Protein AF-A0A1H9UEP4-F1 (afdb_monomer)

Structure (mmCIF, N/CA/C/O backbone):
data_AF-A0A1H9UEP4-F1
#
_entry.id   AF-A0A1H9UEP4-F1
#
loop_
_atom_site.group_PDB
_atom_site.id
_atom_site.type_symbol
_atom_site.label_atom_id
_atom_site.label_alt_id
_atom_site.label_comp_id
_atom_site.label_asym_id
_atom_site.label_entity_id
_atom_site.label_seq_id
_atom_site.pdbx_PDB_ins_code
_atom_site.Cartn_x
_atom_site.Cartn_y
_atom_site.Cartn_z
_atom_site.occupancy
_atom_site.B_iso_or_equiv
_atom_site.auth_seq_id
_atom_site.auth_comp_id
_atom_site.auth_asym_id
_atom_site.auth_atom_id
_atom_site.pdbx_PDB_model_num
ATOM 1 N N . MET A 1 1 ? -9.188 0.642 28.031 1.00 62.31 1 MET A N 1
ATOM 2 C CA . MET A 1 1 ? -8.901 -0.783 27.756 1.00 62.31 1 MET A CA 1
ATOM 3 C C . MET A 1 1 ? -9.264 -1.015 26.295 1.00 62.31 1 MET A C 1
ATOM 5 O O . MET A 1 1 ? -10.364 -0.624 25.934 1.00 62.31 1 MET A O 1
ATOM 9 N N . VAL A 1 2 ? -8.344 -1.491 25.447 1.00 68.25 2 VAL A N 1
ATOM 10 C CA . VAL A 1 2 ? -8.651 -1.791 24.029 1.00 68.25 2 VAL A CA 1
ATOM 11 C C . VAL A 1 2 ? -9.462 -3.082 23.993 1.00 68.25 2 VAL A C 1
ATOM 13 O O . VAL A 1 2 ? -9.122 -4.028 24.703 1.00 68.25 2 VAL A O 1
ATOM 16 N N . THR A 1 3 ? -10.542 -3.119 23.223 1.00 84.25 3 THR A N 1
ATOM 17 C CA . THR A 1 3 ? -11.358 -4.329 23.067 1.00 84.25 3 THR A CA 1
ATOM 18 C C . THR A 1 3 ? -10.658 -5.347 22.161 1.00 84.25 3 THR A C 1
ATOM 20 O O . THR A 1 3 ? -9.849 -4.985 21.307 1.00 84.25 3 THR A O 1
ATOM 23 N N . ALA A 1 4 ? -10.972 -6.638 22.314 1.00 81.12 4 ALA A N 1
ATOM 24 C CA . ALA A 1 4 ? -10.412 -7.685 21.453 1.00 81.12 4 ALA A CA 1
ATOM 25 C C . ALA A 1 4 ? -10.738 -7.451 19.966 1.00 81.12 4 ALA A C 1
ATOM 27 O O . ALA A 1 4 ? -9.876 -7.631 19.112 1.00 81.12 4 ALA A O 1
ATOM 28 N N . GLN A 1 5 ? -11.950 -6.970 19.670 1.00 77.75 5 GLN A N 1
ATOM 29 C CA . GLN A 1 5 ? -12.356 -6.632 18.307 1.00 77.75 5 GLN A CA 1
ATOM 30 C C . GLN A 1 5 ? -11.513 -5.490 17.733 1.00 77.75 5 GLN A C 1
ATOM 32 O O . GLN A 1 5 ? -11.023 -5.579 16.617 1.00 77.75 5 GLN A O 1
ATOM 37 N N . GLU A 1 6 ? -11.263 -4.441 18.517 1.00 76.00 6 GLU A N 1
ATOM 38 C CA . GLU A 1 6 ? -10.414 -3.340 18.068 1.00 76.00 6 GLU A CA 1
ATOM 39 C C . GLU A 1 6 ? -8.976 -3.795 17.796 1.00 76.00 6 GLU A C 1
ATOM 41 O O . GLU A 1 6 ? -8.345 -3.312 16.854 1.00 76.00 6 GLU A O 1
ATOM 46 N N . ALA A 1 7 ? -8.446 -4.710 18.607 1.00 76.62 7 ALA A N 1
ATOM 47 C CA . ALA A 1 7 ? -7.129 -5.286 18.368 1.00 76.62 7 ALA A CA 1
ATOM 48 C C . ALA A 1 7 ? -7.088 -6.072 17.047 1.00 76.62 7 ALA A C 1
ATOM 50 O O . ALA A 1 7 ? -6.164 -5.869 16.261 1.00 76.62 7 ALA A O 1
ATOM 51 N N . LEU A 1 8 ? -8.107 -6.893 16.775 1.00 82.69 8 LEU A N 1
ATOM 52 C CA . LEU A 1 8 ? -8.232 -7.652 15.527 1.00 82.69 8 LEU A CA 1
ATOM 53 C C . LEU A 1 8 ? -8.345 -6.730 14.311 1.00 82.69 8 LEU A C 1
ATOM 55 O O . LEU A 1 8 ? -7.540 -6.850 13.397 1.00 82.69 8 LEU A O 1
ATOM 59 N N . ASP A 1 9 ? -9.228 -5.732 14.357 1.00 81.69 9 ASP A N 1
ATOM 60 C CA . ASP A 1 9 ? -9.399 -4.762 13.268 1.00 81.69 9 ASP A CA 1
ATOM 61 C C . ASP A 1 9 ? -8.083 -4.013 12.955 1.00 81.69 9 ASP A C 1
ATOM 63 O O . ASP A 1 9 ? -7.807 -3.647 11.816 1.00 81.69 9 ASP A O 1
ATOM 67 N N . THR A 1 10 ? -7.259 -3.750 13.978 1.00 79.06 10 THR A N 1
ATOM 68 C CA . THR A 1 10 ? -5.944 -3.107 13.799 1.00 79.06 10 THR A CA 1
ATOM 69 C C . THR A 1 10 ? -4.941 -4.079 13.182 1.00 79.06 10 THR A C 1
ATOM 71 O O . THR A 1 10 ? -4.174 -3.695 12.302 1.00 79.06 10 THR A O 1
ATOM 74 N N . ALA A 1 11 ? -4.940 -5.336 13.632 1.00 83.56 11 ALA A N 1
ATOM 75 C CA . ALA A 1 11 ? -4.075 -6.378 13.093 1.00 83.56 11 ALA A CA 1
ATOM 76 C C . ALA A 1 11 ? -4.392 -6.664 11.619 1.00 83.56 11 ALA A C 1
ATOM 78 O O . ALA A 1 11 ? -3.471 -6.736 10.812 1.00 83.56 11 ALA A O 1
ATOM 79 N N . GLU A 1 12 ? -5.670 -6.730 11.240 1.00 87.50 12 GLU A N 1
ATOM 80 C CA . GLU A 1 12 ? -6.108 -6.887 9.846 1.00 87.50 12 GLU A CA 1
ATOM 81 C C . GLU A 1 12 ? -5.550 -5.793 8.926 1.00 87.50 12 GLU A C 1
ATOM 83 O O . GLU A 1 12 ? -5.221 -6.058 7.774 1.00 87.50 12 GLU A O 1
ATOM 88 N N . GLN A 1 13 ? -5.400 -4.571 9.438 1.00 84.75 13 GLN A N 1
ATOM 89 C CA . GLN A 1 13 ? -4.883 -3.428 8.681 1.00 84.75 13 GLN A CA 1
ATOM 90 C C . GLN A 1 13 ? -3.349 -3.363 8.683 1.00 84.75 13 GLN A C 1
ATOM 92 O O . GLN A 1 13 ? -2.755 -2.881 7.722 1.00 84.75 13 GLN A O 1
ATOM 97 N N . ALA A 1 14 ? -2.699 -3.867 9.735 1.00 86.38 14 ALA A N 1
ATOM 98 C CA . ALA A 1 14 ? -1.245 -3.832 9.884 1.00 86.38 14 ALA A CA 1
ATOM 99 C C . ALA A 1 14 ? -0.527 -5.026 9.239 1.00 86.38 14 ALA A C 1
ATOM 101 O O . ALA A 1 14 ? 0.582 -4.873 8.730 1.00 86.38 14 ALA A O 1
ATOM 102 N N . LEU A 1 15 ? -1.131 -6.216 9.251 1.00 90.56 15 LEU A N 1
ATOM 103 C CA . LEU A 1 15 ? -0.509 -7.435 8.729 1.00 90.56 15 LEU A CA 1
ATOM 104 C C . LEU A 1 15 ? -0.179 -7.354 7.228 1.00 90.56 15 LEU A C 1
ATOM 106 O O . LEU A 1 15 ? 0.943 -7.722 6.874 1.00 90.56 15 LEU A O 1
ATOM 110 N N . PRO A 1 16 ? -1.062 -6.840 6.344 1.00 91.81 16 PRO A N 1
ATOM 111 C CA . PRO A 1 16 ?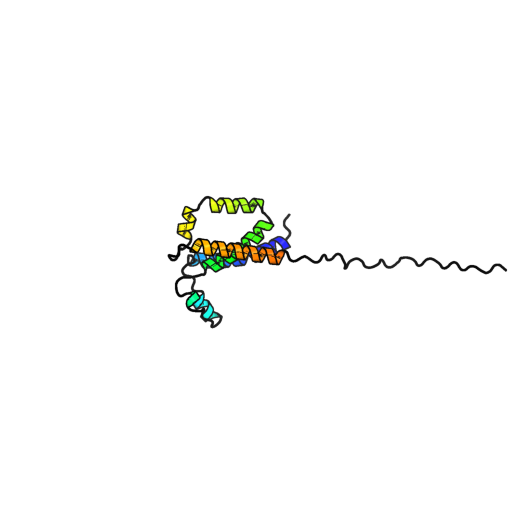 -0.730 -6.668 4.931 1.00 91.81 16 PRO A CA 1
ATOM 112 C C . PRO A 1 16 ? 0.457 -5.725 4.728 1.00 91.81 16 PRO A C 1
ATOM 114 O O . PRO A 1 16 ? 1.344 -6.031 3.933 1.00 91.81 16 PRO A O 1
ATOM 117 N N . PHE A 1 17 ? 0.517 -4.628 5.492 1.00 90.56 17 PHE A N 1
ATOM 118 C CA . PHE A 1 17 ? 1.631 -3.684 5.437 1.00 90.56 17 PHE A CA 1
ATOM 119 C C . PHE A 1 17 ? 2.937 -4.369 5.829 1.00 90.56 17 PHE A C 1
ATOM 121 O O . PHE A 1 17 ? 3.909 -4.301 5.087 1.00 90.56 17 PHE A O 1
ATOM 128 N N . LEU A 1 18 ? 2.956 -5.076 6.962 1.00 90.81 18 LEU A N 1
ATOM 129 C CA . LEU A 1 18 ? 4.152 -5.767 7.445 1.00 90.81 18 LEU A CA 1
ATOM 130 C C . LEU A 1 18 ? 4.617 -6.867 6.483 1.00 90.81 18 LEU A C 1
ATOM 132 O O . LEU A 1 18 ? 5.822 -7.036 6.287 1.00 90.81 18 LEU A O 1
ATOM 136 N N . ALA A 1 19 ? 3.689 -7.590 5.854 1.00 92.81 19 ALA A N 1
ATOM 137 C CA . ALA A 1 19 ? 4.015 -8.600 4.855 1.00 92.81 19 ALA A CA 1
ATOM 138 C C . ALA A 1 19 ? 4.646 -7.967 3.604 1.00 92.81 19 ALA A C 1
ATOM 140 O O . ALA A 1 19 ? 5.743 -8.360 3.205 1.00 92.81 19 ALA A O 1
ATOM 141 N N . LEU A 1 20 ? 3.996 -6.945 3.036 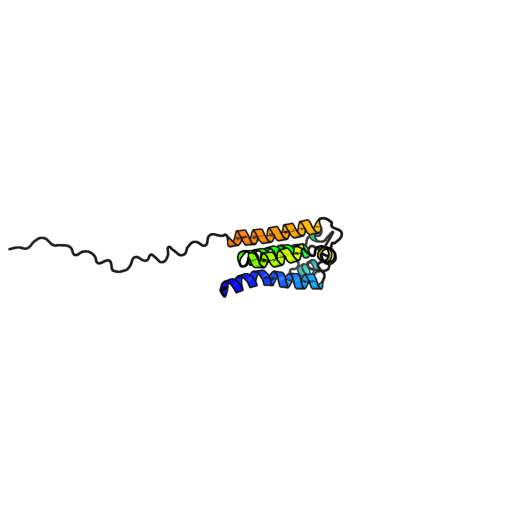1.00 91.62 20 LEU A N 1
ATOM 142 C CA . LEU A 1 20 ? 4.508 -6.203 1.881 1.00 91.62 20 LEU A CA 1
ATOM 143 C C . LEU A 1 20 ? 5.857 -5.549 2.187 1.00 91.62 20 LEU A C 1
ATOM 145 O O . LEU A 1 20 ? 6.777 -5.651 1.385 1.00 91.62 20 LEU A O 1
ATOM 149 N N . HIS A 1 21 ? 6.005 -4.943 3.363 1.00 90.75 21 HIS A N 1
ATOM 150 C CA . HIS A 1 21 ? 7.243 -4.316 3.816 1.00 90.75 21 HIS A CA 1
ATOM 151 C C . HIS A 1 21 ? 8.379 -5.330 3.978 1.00 90.75 21 HIS A C 1
ATOM 153 O O . HIS A 1 21 ? 9.506 -5.049 3.589 1.00 90.75 21 HIS A O 1
ATOM 159 N N . THR A 1 22 ? 8.100 -6.529 4.497 1.00 92.06 22 THR A N 1
ATOM 160 C CA . THR A 1 22 ? 9.112 -7.593 4.625 1.00 92.06 22 THR A CA 1
ATOM 161 C C . THR A 1 22 ? 9.601 -8.059 3.256 1.00 92.06 22 THR A C 1
ATOM 163 O O . THR A 1 22 ? 10.805 -8.219 3.048 1.00 92.06 22 THR A O 1
ATOM 166 N N . VAL A 1 23 ? 8.678 -8.239 2.306 1.00 92.12 23 VAL A N 1
ATOM 167 C CA . VAL A 1 23 ? 9.020 -8.537 0.910 1.00 92.12 23 VAL A CA 1
ATOM 168 C C . VAL A 1 23 ? 9.828 -7.385 0.320 1.00 92.12 23 VAL A C 1
ATOM 170 O O . VAL A 1 23 ? 10.915 -7.609 -0.191 1.00 92.12 23 VAL A O 1
ATOM 173 N N . ALA A 1 24 ? 9.372 -6.144 0.457 1.00 88.50 24 ALA A N 1
ATOM 174 C CA . ALA A 1 24 ? 10.078 -4.988 -0.078 1.00 88.50 24 ALA A CA 1
ATOM 175 C C . ALA A 1 24 ? 11.504 -4.877 0.477 1.00 88.50 24 ALA A C 1
ATOM 177 O O . ALA A 1 24 ? 12.458 -4.803 -0.292 1.00 88.50 24 ALA A O 1
ATOM 178 N N . ALA A 1 25 ? 11.667 -4.959 1.799 1.00 85.62 25 ALA A N 1
ATOM 179 C CA . ALA A 1 25 ? 12.955 -4.860 2.478 1.00 85.62 25 ALA A CA 1
ATOM 180 C C . ALA A 1 25 ? 13.936 -5.957 2.037 1.00 85.62 25 ALA A C 1
ATOM 182 O O . ALA A 1 25 ? 15.131 -5.702 1.900 1.00 85.62 25 ALA A O 1
ATOM 183 N N . ARG A 1 26 ? 13.441 -7.166 1.738 1.00 89.94 26 ARG A N 1
ATOM 184 C CA . ARG A 1 26 ? 14.259 -8.276 1.224 1.00 89.94 26 ARG A CA 1
ATOM 185 C C . ARG A 1 26 ? 14.937 -7.953 -0.115 1.00 89.94 26 ARG A C 1
ATOM 187 O O . ARG A 1 26 ? 16.005 -8.513 -0.379 1.00 89.94 26 ARG A O 1
ATOM 194 N N . TRP A 1 27 ? 14.330 -7.078 -0.918 1.00 85.69 27 TRP A N 1
ATOM 195 C CA . TRP A 1 27 ? 14.793 -6.628 -2.239 1.00 85.69 27 TRP A CA 1
ATOM 196 C C . TRP A 1 27 ? 14.995 -5.112 -2.321 1.00 85.69 27 TRP A C 1
ATOM 198 O O . TRP A 1 27 ? 14.979 -4.552 -3.418 1.00 85.69 27 TRP A O 1
ATOM 208 N N . ILE A 1 28 ? 15.183 -4.458 -1.170 1.00 84.38 28 ILE A N 1
ATOM 209 C CA . ILE A 1 28 ? 15.378 -3.009 -1.031 1.00 84.38 28 ILE A CA 1
ATOM 210 C C . ILE A 1 28 ? 14.385 -2.162 -1.842 1.00 84.38 28 ILE A C 1
ATOM 212 O O . ILE A 1 28 ? 14.750 -1.107 -2.337 1.00 84.38 28 ILE A O 1
ATOM 216 N N . TYR A 1 29 ? 13.140 -2.622 -1.991 1.00 82.94 29 TYR A N 1
ATOM 217 C CA . TYR A 1 29 ? 12.065 -2.011 -2.793 1.00 82.94 29 TYR A CA 1
ATOM 218 C C . TYR A 1 29 ? 12.291 -2.020 -4.314 1.00 82.94 29 TYR A C 1
ATOM 220 O O . TYR A 1 29 ? 11.325 -2.097 -5.065 1.00 82.94 29 TYR A O 1
ATOM 228 N N . LEU A 1 30 ? 13.541 -2.031 -4.776 1.00 81.50 30 LEU A N 1
ATOM 229 C CA . LEU A 1 30 ? 13.902 -1.878 -6.187 1.00 81.50 30 LEU A CA 1
ATOM 230 C C . LEU A 1 30 ? 13.777 -3.149 -7.020 1.00 81.50 30 LEU A C 1
ATOM 232 O O . LEU A 1 30 ? 13.513 -3.081 -8.220 1.00 81.50 30 LEU A O 1
ATOM 236 N N . PHE A 1 31 ? 14.023 -4.303 -6.403 1.00 83.06 31 PHE A N 1
ATOM 237 C CA . PHE A 1 31 ? 14.241 -5.560 -7.123 1.00 83.06 31 PHE A CA 1
ATOM 238 C C . PHE A 1 31 ? 13.111 -6.571 -6.922 1.00 83.06 31 PHE A C 1
ATOM 240 O O . PHE A 1 31 ? 13.324 -7.777 -7.037 1.00 83.06 31 PHE A O 1
ATOM 247 N N . VAL A 1 32 ? 11.911 -6.098 -6.583 1.00 88.00 32 VAL A N 1
ATOM 248 C CA . VAL A 1 32 ? 10.751 -6.974 -6.407 1.00 88.00 32 VAL A CA 1
ATOM 249 C C . VAL A 1 32 ? 10.182 -7.349 -7.774 1.00 88.00 32 VAL A C 1
ATOM 251 O O . VAL A 1 32 ? 9.603 -6.509 -8.460 1.00 88.00 32 VAL A O 1
ATOM 254 N N . SER A 1 33 ? 10.318 -8.620 -8.150 1.00 88.38 33 SER A N 1
ATOM 255 C CA . SER A 1 33 ? 9.846 -9.188 -9.423 1.00 88.38 33 SER A CA 1
ATOM 256 C C . SER A 1 33 ? 8.334 -9.454 -9.449 1.00 88.38 33 SER A C 1
ATOM 258 O O . SER A 1 33 ? 7.892 -10.571 -9.712 1.00 88.38 33 SER A O 1
ATOM 260 N N . TYR A 1 34 ? 7.513 -8.443 -9.156 1.00 87.19 34 TYR A N 1
ATOM 261 C CA . TYR A 1 34 ? 6.057 -8.621 -9.125 1.00 87.19 34 TYR A CA 1
ATOM 262 C C . TYR A 1 34 ? 5.459 -8.956 -10.503 1.00 87.19 34 TYR A C 1
ATOM 264 O O . TYR A 1 34 ? 4.450 -9.654 -10.553 1.00 87.19 34 TYR A O 1
ATOM 272 N N . ASP A 1 35 ? 6.085 -8.515 -11.601 1.00 85.94 35 ASP A N 1
ATOM 273 C CA . ASP A 1 35 ? 5.677 -8.850 -12.975 1.00 85.94 35 ASP A CA 1
ATOM 274 C C . ASP A 1 35 ? 5.804 -10.358 -13.240 1.00 85.94 35 ASP A C 1
ATOM 276 O O . ASP A 1 35 ? 4.847 -10.994 -13.682 1.00 85.94 35 ASP A O 1
ATOM 280 N N . ASP A 1 36 ? 6.962 -10.940 -12.905 1.00 87.44 36 ASP A N 1
ATOM 281 C CA . ASP A 1 36 ? 7.228 -12.373 -13.076 1.00 87.44 36 ASP A CA 1
ATOM 282 C C . ASP A 1 36 ? 6.299 -13.216 -12.196 1.00 87.44 36 ASP A C 1
ATOM 284 O O . ASP A 1 36 ? 5.816 -14.273 -12.601 1.00 87.44 36 ASP A O 1
ATOM 288 N N . TRP A 1 37 ? 6.021 -12.748 -10.976 1.00 89.75 37 TRP A N 1
ATOM 289 C CA . TRP A 1 37 ? 5.087 -13.421 -10.077 1.00 89.75 37 TRP A CA 1
ATOM 290 C C . TRP A 1 37 ? 3.648 -13.342 -10.587 1.00 89.75 37 TRP A C 1
ATOM 292 O O . TRP A 1 37 ? 2.919 -14.325 -10.470 1.00 89.75 37 TRP A O 1
ATOM 302 N N . ALA A 1 38 ? 3.229 -12.212 -11.162 1.00 88.06 38 ALA A N 1
ATOM 303 C CA . ALA A 1 38 ? 1.902 -12.063 -11.755 1.00 88.06 38 ALA A CA 1
ATOM 304 C C . ALA A 1 38 ? 1.717 -12.988 -12.967 1.00 88.06 38 ALA A C 1
ATOM 306 O O . ALA A 1 38 ? 0.672 -13.630 -13.091 1.00 88.06 38 ALA A O 1
ATOM 307 N N . ASP A 1 39 ? 2.742 -13.135 -13.807 1.00 89.38 39 ASP A N 1
ATOM 308 C CA . ASP A 1 39 ? 2.717 -14.068 -14.934 1.00 89.38 39 ASP A CA 1
ATOM 309 C C . ASP A 1 39 ? 2.687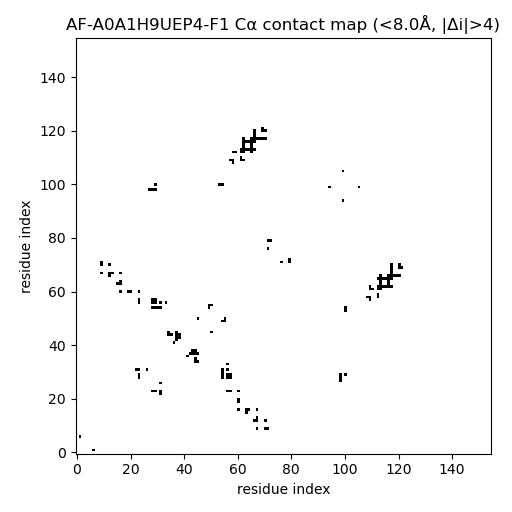 -15.526 -14.447 1.00 89.38 39 ASP A C 1
ATOM 311 O O . ASP A 1 39 ? 1.822 -16.305 -14.843 1.00 89.38 39 ASP A O 1
ATOM 315 N N . ALA A 1 40 ? 3.550 -15.884 -13.492 1.00 90.06 40 ALA A N 1
ATOM 316 C CA . ALA A 1 40 ? 3.631 -17.245 -12.964 1.00 90.06 40 ALA A CA 1
ATOM 317 C C . ALA A 1 40 ? 2.378 -17.686 -12.185 1.00 90.06 40 ALA A C 1
ATOM 319 O O . ALA A 1 40 ? 2.002 -18.857 -12.238 1.00 90.06 40 ALA A O 1
ATOM 320 N N . LEU A 1 41 ? 1.746 -16.778 -11.432 1.00 91.31 41 LEU A N 1
ATOM 321 C CA . LEU A 1 41 ? 0.607 -17.100 -10.563 1.00 91.31 41 LEU A CA 1
ATOM 322 C C . LEU A 1 41 ? -0.747 -16.885 -11.237 1.00 91.31 41 LEU A C 1
ATOM 324 O O . LEU A 1 41 ? -1.687 -17.629 -10.964 1.00 91.31 41 LEU A O 1
ATOM 328 N N . LEU A 1 42 ? -0.870 -15.849 -12.068 1.00 92.25 42 LEU A N 1
ATOM 329 C CA . LEU A 1 42 ? -2.145 -15.403 -12.633 1.00 92.25 42 LEU A CA 1
ATOM 330 C C . LEU A 1 42 ? -2.175 -15.485 -14.165 1.00 92.25 42 LEU A C 1
ATOM 332 O O . LEU A 1 42 ? -3.242 -15.297 -14.746 1.00 92.25 42 LEU A O 1
ATOM 336 N N . GLY A 1 43 ? -1.041 -15.757 -14.824 1.00 88.50 43 GLY A N 1
ATOM 337 C CA . GLY A 1 43 ? -0.919 -15.708 -16.285 1.00 88.50 43 GLY A CA 1
ATOM 338 C C . GLY A 1 43 ? -1.093 -14.297 -16.850 1.00 88.50 43 GLY A C 1
ATOM 339 O O . GLY A 1 43 ? -1.513 -14.141 -17.997 1.00 88.50 43 GLY A O 1
ATOM 340 N N . VAL A 1 44 ? -0.866 -13.265 -16.029 1.00 87.62 44 VAL A N 1
ATOM 341 C CA . VAL A 1 44 ? -1.070 -11.861 -16.396 1.00 87.62 44 VAL A CA 1
ATOM 342 C C . VAL A 1 44 ? 0.266 -11.142 -16.411 1.00 87.62 44 VAL A C 1
ATOM 344 O O . VAL A 1 44 ? 0.935 -11.037 -15.387 1.00 87.62 44 VAL A O 1
ATOM 347 N N . ARG A 1 45 ? 0.598 -10.550 -17.558 1.00 82.81 45 ARG A N 1
ATOM 348 C CA . ARG A 1 45 ? 1.711 -9.611 -17.675 1.00 82.81 45 ARG A CA 1
ATOM 349 C C . ARG A 1 45 ? 1.220 -8.187 -17.490 1.00 82.81 45 ARG A C 1
ATOM 351 O O . ARG A 1 45 ? 0.267 -7.767 -18.150 1.00 82.81 45 ARG A O 1
ATOM 358 N N . LEU A 1 46 ? 1.880 -7.439 -16.611 1.00 79.75 46 LEU A N 1
ATOM 359 C CA . LEU A 1 46 ? 1.575 -6.026 -16.449 1.00 79.75 46 LEU A CA 1
ATOM 360 C C . LEU A 1 46 ? 1.944 -5.250 -17.726 1.00 79.75 46 LEU A C 1
ATOM 362 O O . LEU A 1 46 ? 2.882 -5.632 -18.437 1.00 79.75 46 LEU A O 1
ATOM 366 N N . PRO A 1 47 ? 1.181 -4.192 -18.068 1.00 77.75 47 PRO A N 1
ATOM 367 C CA . PRO A 1 47 ? 1.483 -3.364 -19.224 1.00 77.75 47 PRO A CA 1
ATOM 368 C C . PRO A 1 47 ? 2.903 -2.819 -19.127 1.00 77.75 47 PRO A C 1
ATOM 370 O O . PRO A 1 47 ? 3.304 -2.350 -18.068 1.00 77.75 47 PRO A O 1
ATOM 373 N N . GLU A 1 48 ? 3.625 -2.799 -20.246 1.00 65.44 48 GLU A N 1
ATOM 374 C CA . GLU A 1 48 ? 5.008 -2.311 -20.295 1.00 65.44 48 GLU A CA 1
ATOM 375 C C . GLU A 1 48 ? 5.149 -0.919 -19.663 1.00 65.44 48 GLU A C 1
ATOM 377 O O . GLU A 1 48 ? 6.091 -0.678 -18.929 1.00 65.44 48 GLU A O 1
ATOM 382 N N . ALA A 1 49 ? 4.174 -0.022 -19.837 1.00 64.75 49 ALA A N 1
ATOM 383 C CA . ALA A 1 49 ? 4.178 1.307 -19.215 1.00 64.75 49 ALA A CA 1
ATOM 384 C C . ALA A 1 49 ? 4.276 1.305 -17.670 1.00 64.75 49 ALA A C 1
ATOM 386 O O . ALA A 1 49 ? 4.649 2.320 -17.094 1.00 64.75 49 ALA A O 1
ATOM 387 N N . PHE A 1 50 ? 3.950 0.190 -17.009 1.00 65.75 50 PHE A N 1
ATOM 388 C CA . PHE A 1 50 ? 4.016 0.006 -15.556 1.00 65.75 50 PHE A CA 1
ATOM 389 C C . PHE A 1 50 ? 5.383 -0.508 -15.065 1.00 65.75 50 PHE A C 1
ATOM 391 O O . PHE A 1 50 ? 5.623 -0.539 -13.862 1.00 65.75 50 PHE A O 1
ATOM 398 N N . SER A 1 51 ? 6.266 -0.934 -15.972 1.00 60.09 51 SER A N 1
ATOM 399 C CA . SER A 1 51 ? 7.604 -1.451 -15.645 1.00 60.09 51 SER A CA 1
ATOM 400 C C . SER A 1 51 ? 8.731 -0.909 -16.535 1.00 60.09 51 SER A C 1
ATOM 402 O O . SER A 1 51 ? 9.899 -1.207 -16.301 1.00 60.09 51 SER A O 1
ATOM 404 N N . ARG A 1 52 ? 8.414 -0.080 -17.542 1.00 59.59 52 ARG A N 1
ATOM 405 C CA . ARG A 1 52 ? 9.351 0.369 -18.590 1.00 59.59 52 ARG A CA 1
ATOM 406 C C . ARG A 1 52 ? 10.464 1.286 -18.098 1.00 59.59 52 ARG A C 1
ATOM 408 O O . ARG A 1 52 ? 11.532 1.278 -18.698 1.00 59.59 52 ARG A O 1
ATOM 415 N N . GLU A 1 53 ? 10.223 2.072 -17.053 1.00 68.38 53 GLU A N 1
ATOM 416 C CA . GLU A 1 53 ? 11.228 3.017 -16.545 1.00 68.38 53 GLU A CA 1
ATOM 417 C C . GLU A 1 53 ? 11.709 2.685 -15.133 1.00 68.38 53 GLU A C 1
ATOM 419 O O . GLU A 1 53 ? 12.863 2.969 -14.816 1.00 68.38 53 GLU A O 1
ATOM 424 N N . ARG A 1 54 ? 10.867 2.072 -14.286 1.00 80.94 54 ARG A N 1
ATOM 425 C CA . ARG A 1 54 ? 11.209 1.806 -12.883 1.00 80.94 54 ARG A CA 1
ATOM 426 C C . ARG A 1 54 ? 10.283 0.771 -12.221 1.00 80.94 54 ARG A C 1
ATOM 428 O O . ARG A 1 54 ? 9.237 0.429 -12.766 1.00 80.94 54 ARG A O 1
ATOM 435 N N . ASN A 1 55 ? 10.660 0.302 -11.032 1.00 85.81 55 ASN A N 1
ATOM 436 C CA . ASN A 1 55 ? 9.848 -0.574 -10.183 1.00 85.81 55 ASN A CA 1
ATOM 437 C C . ASN A 1 55 ? 8.854 0.281 -9.366 1.00 85.81 55 ASN A C 1
ATOM 439 O O . ASN A 1 55 ? 9.202 1.375 -8.929 1.00 85.81 55 ASN A O 1
ATOM 443 N N . HIS A 1 56 ? 7.618 -0.186 -9.179 1.00 87.31 56 HIS A N 1
ATOM 444 C CA . HIS A 1 56 ? 6.573 0.549 -8.445 1.00 87.31 56 HIS A CA 1
ATOM 445 C C . HIS A 1 56 ? 6.116 -0.149 -7.154 1.00 87.31 56 HIS A C 1
ATOM 447 O O . HIS A 1 56 ? 4.999 0.066 -6.675 1.00 87.31 56 HIS A O 1
ATOM 453 N N . PHE A 1 57 ? 6.923 -1.053 -6.601 1.00 88.38 57 PHE A N 1
ATOM 454 C CA . PHE A 1 57 ? 6.536 -1.801 -5.407 1.00 88.38 57 PHE A CA 1
ATOM 455 C C . PHE A 1 57 ? 6.519 -0.928 -4.141 1.00 88.38 57 PHE A C 1
ATOM 457 O O . PHE A 1 57 ? 5.648 -1.087 -3.286 1.00 88.38 57 PHE A O 1
ATOM 464 N N . ASP A 1 58 ? 7.429 0.037 -4.054 1.00 86.75 58 ASP A N 1
ATOM 465 C CA . ASP A 1 58 ? 7.427 1.150 -3.095 1.00 86.75 58 ASP A CA 1
ATOM 466 C C . ASP A 1 58 ? 6.071 1.858 -2.995 1.00 86.75 58 ASP A C 1
ATOM 468 O O . ASP A 1 58 ? 5.526 2.007 -1.900 1.00 86.75 58 ASP A O 1
ATOM 472 N N . ARG A 1 59 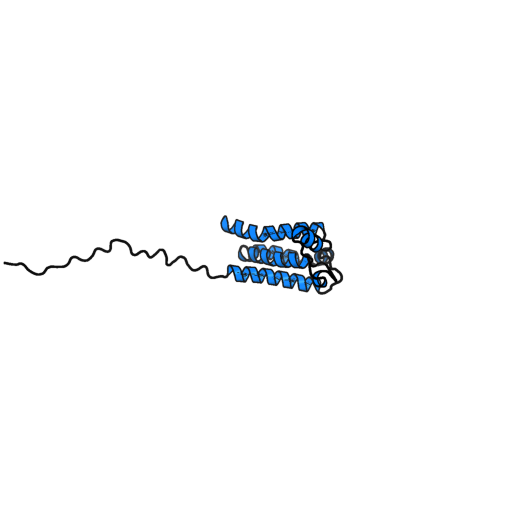? 5.460 2.187 -4.131 1.00 89.88 59 ARG A N 1
ATOM 473 C CA . ARG A 1 59 ? 4.160 2.859 -4.236 1.00 89.88 59 ARG A CA 1
ATOM 474 C C . ARG A 1 59 ? 3.039 2.041 -3.608 1.00 89.88 59 ARG A C 1
ATOM 476 O O . ARG A 1 59 ? 2.181 2.577 -2.900 1.00 89.88 59 ARG A O 1
ATOM 483 N N . LEU A 1 60 ? 3.055 0.727 -3.830 1.00 90.12 60 LEU A N 1
ATOM 484 C CA . LEU A 1 60 ? 2.104 -0.201 -3.216 1.00 90.12 60 LEU A CA 1
ATOM 485 C C . LEU A 1 60 ? 2.290 -0.260 -1.693 1.00 90.12 60 LEU A C 1
ATOM 487 O O . LEU A 1 60 ? 1.308 -0.223 -0.945 1.00 90.12 60 LEU A O 1
ATOM 491 N N . VAL A 1 61 ? 3.541 -0.328 -1.229 1.00 90.69 61 VAL A N 1
ATOM 492 C CA . VAL A 1 61 ? 3.868 -0.343 0.203 1.00 90.69 61 VAL A CA 1
ATOM 493 C C . VAL A 1 61 ? 3.443 0.967 0.867 1.00 90.69 61 VAL A C 1
ATOM 495 O O . VAL A 1 61 ? 2.827 0.922 1.931 1.00 90.69 61 VAL A O 1
ATOM 498 N N . HIS A 1 62 ? 3.685 2.121 0.242 1.00 91.44 62 HIS A N 1
ATOM 499 C CA . HIS A 1 62 ? 3.299 3.434 0.763 1.00 91.44 62 HIS A CA 1
ATOM 500 C C . HIS A 1 62 ? 1.785 3.623 0.826 1.00 91.44 62 HIS A C 1
ATOM 502 O O . HIS A 1 62 ? 1.269 4.079 1.849 1.00 91.44 62 HIS A O 1
ATOM 508 N N . PHE A 1 63 ? 1.046 3.196 -0.200 1.00 92.62 63 PHE A N 1
ATOM 509 C CA . PHE A 1 63 ? -0.415 3.169 -0.139 1.00 92.62 63 PHE A CA 1
ATOM 510 C C . PHE A 1 63 ? -0.913 2.351 1.066 1.00 92.62 63 PHE A C 1
ATOM 512 O O . PHE A 1 63 ? -1.745 2.822 1.848 1.00 92.62 63 PHE A O 1
ATOM 519 N N . ASN A 1 64 ? -0.368 1.146 1.269 1.00 92.31 64 ASN A N 1
ATOM 520 C CA . ASN A 1 64 ? -0.749 0.285 2.390 1.00 92.31 64 ASN A CA 1
ATOM 521 C C . ASN A 1 64 ? -0.295 0.848 3.753 1.00 92.31 64 ASN A C 1
ATOM 523 O O . ASN A 1 64 ? -1.024 0.752 4.742 1.00 92.31 64 ASN A O 1
ATOM 527 N N . CYS A 1 65 ? 0.857 1.521 3.792 1.00 90.25 65 CYS A N 1
ATOM 528 C CA . CYS A 1 65 ? 1.339 2.273 4.948 1.00 90.25 65 CYS A CA 1
ATOM 529 C C . CYS A 1 65 ? 0.316 3.332 5.370 1.00 90.25 65 CYS A C 1
ATOM 531 O O . CYS A 1 65 ? -0.052 3.397 6.538 1.00 90.25 65 CYS A O 1
ATOM 533 N N . GLY A 1 66 ? -0.226 4.096 4.419 1.00 87.75 66 GLY A N 1
ATOM 534 C CA . GLY A 1 66 ? -1.288 5.070 4.663 1.00 87.75 66 GLY A CA 1
ATOM 535 C C . GLY A 1 66 ? -2.559 4.464 5.261 1.00 87.75 66 GLY A C 1
ATOM 536 O O . GLY A 1 66 ? -3.115 4.994 6.230 1.00 87.75 66 GLY A O 1
ATOM 537 N N . VAL A 1 67 ? -2.993 3.317 4.724 1.00 88.69 67 VAL A N 1
ATOM 538 C CA . VAL A 1 67 ? -4.139 2.549 5.243 1.00 88.69 67 VAL A CA 1
ATOM 539 C C . VAL A 1 67 ? -3.916 2.171 6.712 1.00 88.69 67 VAL A C 1
ATOM 541 O O . VAL A 1 67 ? -4.787 2.426 7.551 1.00 88.69 67 VAL A O 1
ATOM 544 N N . CYS A 1 68 ? -2.745 1.609 7.020 1.00 86.38 68 CYS A N 1
ATOM 545 C CA . CYS A 1 68 ? -2.348 1.173 8.358 1.00 86.38 68 CYS A CA 1
ATOM 546 C C . CYS A 1 68 ? -2.167 2.354 9.328 1.00 86.38 68 CYS A C 1
ATOM 548 O O . CYS A 1 68 ? -2.689 2.349 10.445 1.00 86.38 68 CYS A O 1
ATOM 550 N N . LEU A 1 69 ? -1.488 3.416 8.898 1.00 84.12 69 LEU A N 1
ATOM 551 C CA . LEU A 1 69 ? -1.211 4.588 9.722 1.00 84.12 69 LEU A CA 1
ATOM 552 C C . LEU A 1 69 ? -2.504 5.299 10.129 1.00 84.12 69 LEU A C 1
ATOM 554 O O . LEU A 1 69 ? -2.678 5.620 11.303 1.00 84.12 69 LEU A O 1
ATOM 558 N N . MET A 1 70 ? -3.448 5.492 9.202 1.00 85.31 70 MET A N 1
ATOM 559 C CA . MET A 1 70 ? -4.746 6.091 9.528 1.00 85.31 70 MET A CA 1
ATOM 560 C C . MET A 1 70 ? -5.534 5.230 10.524 1.00 85.31 70 MET A C 1
ATOM 562 O O . MET A 1 70 ? -6.147 5.745 11.462 1.00 85.31 70 MET A O 1
ATOM 566 N N . ALA A 1 71 ? -5.492 3.909 10.366 1.00 79.75 71 ALA A N 1
ATOM 567 C CA . ALA A 1 71 ? -6.117 2.984 11.301 1.00 79.75 71 ALA A CA 1
ATOM 568 C C . ALA A 1 71 ? -5.575 3.109 12.734 1.00 79.75 71 ALA A C 1
ATOM 570 O O . ALA A 1 71 ? -6.356 3.071 13.692 1.00 79.75 71 ALA A O 1
ATOM 571 N N . VAL A 1 72 ? -4.259 3.285 12.882 1.00 77.88 72 VAL A N 1
ATOM 572 C CA . VAL A 1 72 ? -3.583 3.466 14.174 1.00 77.88 72 VAL A CA 1
ATOM 573 C C . VAL A 1 72 ? -3.839 4.864 14.747 1.00 77.88 72 VAL A C 1
ATOM 575 O O . VAL A 1 72 ? -4.212 4.985 15.921 1.00 77.88 72 VAL A O 1
ATOM 578 N N . LEU A 1 73 ? -3.724 5.909 13.919 1.00 78.88 73 LEU A N 1
ATOM 579 C CA . LEU A 1 73 ? -3.918 7.313 14.303 1.00 78.88 73 LEU A CA 1
ATOM 580 C C . LEU A 1 73 ? -5.282 7.553 14.947 1.00 78.88 73 LEU A C 1
ATOM 582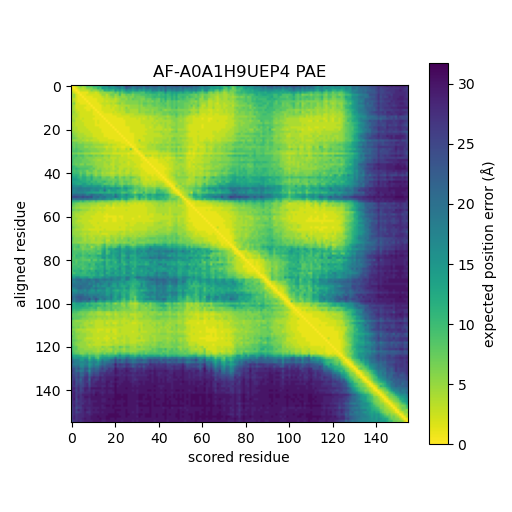 O O . LEU A 1 73 ? -5.363 8.213 15.982 1.00 78.88 73 LEU A O 1
ATOM 586 N N . ARG A 1 74 ? -6.351 6.964 14.399 1.00 73.69 74 ARG A N 1
ATOM 587 C CA . ARG A 1 74 ? -7.705 7.101 14.963 1.00 73.69 74 ARG A CA 1
ATOM 588 C C . ARG A 1 74 ? -7.850 6.545 16.378 1.00 73.69 74 ARG A C 1
ATOM 590 O O . ARG A 1 74 ? -8.739 6.969 17.106 1.00 73.69 74 ARG A O 1
ATOM 597 N N . ARG A 1 75 ? -7.014 5.582 16.769 1.00 73.31 75 ARG A N 1
ATOM 598 C CA . ARG A 1 75 ? -7.133 4.868 18.052 1.00 73.31 75 ARG A CA 1
ATOM 599 C C . ARG A 1 75 ? -6.204 5.433 19.117 1.00 73.31 75 ARG A C 1
ATOM 601 O O . ARG A 1 75 ? -6.534 5.421 20.301 1.00 73.31 75 ARG A O 1
ATOM 608 N N . LYS A 1 76 ? -5.012 5.874 18.713 1.00 73.94 76 LYS A N 1
ATOM 609 C CA . LYS A 1 76 ? -3.939 6.314 19.613 1.00 73.94 76 LYS A CA 1
ATOM 610 C C . LYS A 1 76 ? -3.272 7.577 19.083 1.00 73.94 76 LYS A C 1
ATOM 612 O O . LYS A 1 76 ? -2.057 7.604 18.904 1.00 73.94 76 LYS A O 1
ATOM 617 N N . TRP A 1 77 ? -4.073 8.613 18.847 1.00 68.06 77 TRP A N 1
ATOM 618 C CA . TRP A 1 77 ? -3.628 9.864 18.232 1.00 68.06 77 TRP A CA 1
ATOM 619 C C . TRP A 1 77 ? -2.355 10.428 18.881 1.00 68.06 77 TRP A C 1
ATOM 621 O O . TRP A 1 77 ? -1.345 10.562 18.202 1.00 68.06 77 TRP A O 1
ATOM 631 N N . LEU A 1 78 ? -2.343 10.604 20.207 1.00 69.31 78 LEU A N 1
ATOM 632 C CA . LEU A 1 78 ? -1.184 11.145 20.934 1.00 69.31 78 LEU A CA 1
ATOM 633 C C . LEU A 1 78 ? 0.095 10.302 20.782 1.00 69.31 78 LEU A C 1
ATOM 635 O O . LEU A 1 78 ? 1.161 10.850 20.542 1.00 69.31 78 LEU A O 1
ATOM 639 N N . ARG A 1 79 ? -0.004 8.969 20.851 1.00 72.25 79 ARG A N 1
ATOM 640 C CA . ARG A 1 79 ? 1.162 8.077 20.695 1.00 72.25 79 ARG A CA 1
ATOM 641 C C . ARG A 1 79 ? 1.631 7.956 19.244 1.00 72.25 79 ARG A C 1
ATOM 643 O O . ARG A 1 79 ? 2.787 7.656 18.981 1.00 72.25 79 ARG A O 1
ATOM 650 N N . SER A 1 80 ? 0.734 8.183 18.294 1.00 71.19 80 SER A N 1
ATOM 651 C CA . SER A 1 80 ? 1.080 8.181 16.873 1.00 71.19 80 SER A CA 1
ATOM 652 C C . SER A 1 80 ? 1.857 9.442 16.490 1.00 71.19 80 SER A C 1
ATOM 654 O O . SER A 1 80 ? 2.718 9.375 15.620 1.00 71.19 80 SER A 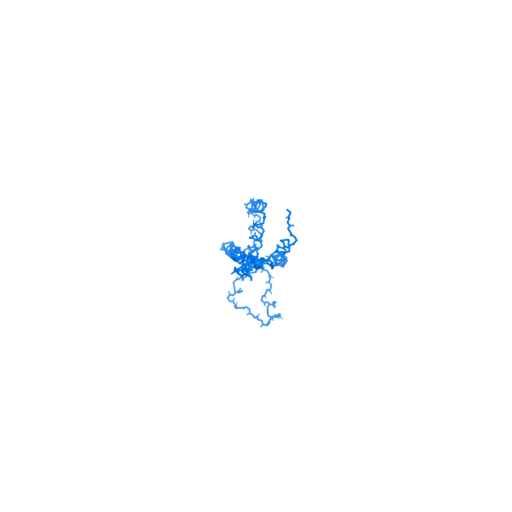O 1
ATOM 656 N N . LEU A 1 81 ? 1.613 10.568 17.176 1.00 76.75 81 LEU A N 1
ATOM 657 C CA . LEU A 1 81 ? 2.406 11.788 17.003 1.00 76.75 81 LEU A CA 1
ATOM 658 C C . LEU A 1 81 ? 3.878 11.578 17.380 1.00 76.75 81 LEU A C 1
ATOM 660 O O . LEU A 1 81 ? 4.739 12.130 16.710 1.00 76.75 81 LEU A O 1
ATOM 664 N N . GLU A 1 82 ? 4.182 10.750 18.384 1.00 75.25 82 GLU A N 1
ATOM 665 C CA . GLU A 1 82 ? 5.569 10.424 18.761 1.00 75.25 82 GLU A CA 1
ATOM 666 C C . GLU A 1 82 ? 6.317 9.702 17.631 1.00 75.25 82 GLU A C 1
ATOM 668 O O . GLU A 1 82 ? 7.461 10.031 17.332 1.00 75.25 82 GLU A O 1
ATOM 673 N N . VAL A 1 83 ? 5.655 8.747 16.969 1.00 70.00 83 VAL A N 1
ATOM 674 C CA . VAL A 1 83 ? 6.229 7.995 15.842 1.00 70.00 83 VAL A CA 1
ATOM 675 C C . VAL A 1 83 ? 6.407 8.896 14.621 1.00 70.00 83 VAL A C 1
ATOM 677 O O . VAL A 1 83 ? 7.468 8.883 14.006 1.00 70.00 83 VAL A O 1
ATOM 680 N N . VAL A 1 84 ? 5.407 9.721 14.295 1.00 71.81 84 VAL A N 1
ATOM 681 C CA . VAL A 1 84 ? 5.500 10.691 13.190 1.00 71.81 84 VAL A CA 1
ATOM 682 C C . VAL A 1 84 ? 6.624 11.697 13.444 1.00 71.81 84 VAL A C 1
ATOM 684 O O . VAL A 1 84 ? 7.436 11.944 12.556 1.00 71.81 84 VAL A O 1
ATOM 687 N N . LEU A 1 85 ? 6.726 12.227 14.665 1.00 69.56 85 LEU A N 1
ATOM 688 C CA . LEU A 1 85 ? 7.783 13.162 15.044 1.00 69.56 85 LEU A CA 1
ATOM 689 C C . LEU A 1 85 ? 9.171 12.516 14.924 1.00 69.56 85 LEU A C 1
ATOM 691 O O . LEU A 1 85 ? 10.075 13.119 14.349 1.00 69.56 85 LEU A O 1
ATOM 695 N N . ALA A 1 86 ? 9.330 11.273 15.388 1.00 68.25 86 ALA A N 1
ATOM 696 C CA . ALA A 1 86 ? 10.579 10.527 15.244 1.00 68.25 86 ALA A CA 1
ATOM 697 C C . ALA A 1 86 ? 10.986 10.334 13.771 1.00 68.25 86 ALA A C 1
ATOM 699 O O . ALA A 1 86 ? 12.162 10.475 13.448 1.00 68.25 86 ALA A O 1
ATOM 700 N N . MET A 1 87 ? 10.029 10.081 12.870 1.00 67.12 87 MET A N 1
ATOM 701 C CA . MET A 1 87 ? 10.301 9.966 11.429 1.00 67.12 87 MET A CA 1
ATOM 702 C C . MET A 1 87 ? 10.720 11.302 10.800 1.00 67.12 87 MET A C 1
ATOM 704 O O . MET A 1 87 ? 11.601 11.323 9.947 1.00 67.12 87 MET A O 1
ATOM 708 N N . THR A 1 88 ? 10.142 12.426 11.234 1.00 68.88 88 THR A N 1
ATOM 709 C CA . THR A 1 88 ? 10.495 13.756 10.698 1.00 68.88 88 THR A CA 1
ATOM 710 C C . THR A 1 88 ? 11.867 14.268 11.141 1.00 68.88 88 THR A C 1
ATOM 712 O O . THR A 1 88 ? 12.426 15.146 10.490 1.00 68.88 88 THR A O 1
ATOM 715 N N . LEU A 1 89 ? 12.420 13.736 12.235 1.00 69.19 89 LEU A N 1
ATOM 716 C CA . LEU A 1 89 ? 13.677 14.210 12.826 1.00 69.19 89 LEU A CA 1
ATOM 717 C C . LEU A 1 89 ? 14.927 13.454 12.328 1.00 69.19 89 LEU A C 1
ATOM 719 O O . LEU A 1 89 ? 16.027 13.786 12.760 1.00 69.19 89 LEU A O 1
ATOM 723 N N . ALA A 1 90 ? 14.788 12.479 11.419 1.00 64.81 90 ALA A N 1
ATOM 724 C CA . ALA A 1 90 ? 15.907 11.720 10.837 1.00 64.81 90 ALA A CA 1
ATOM 725 C C . ALA A 1 90 ? 15.872 11.637 9.285 1.00 64.81 90 ALA A C 1
ATOM 727 O O . ALA A 1 90 ? 15.899 10.537 8.728 1.00 64.81 90 ALA A O 1
ATOM 728 N N . PRO A 1 91 ? 15.812 12.774 8.562 1.00 61.84 91 PRO A N 1
ATOM 729 C CA . PRO A 1 91 ? 15.607 12.798 7.107 1.00 61.84 91 PRO A CA 1
ATOM 730 C C . PRO A 1 91 ? 16.776 12.217 6.291 1.00 61.84 91 PRO A C 1
ATOM 732 O O . PRO A 1 91 ? 16.556 11.567 5.273 1.00 61.84 91 PRO A O 1
ATOM 735 N N . GLU A 1 92 ? 18.016 12.381 6.755 1.00 58.94 92 GLU A N 1
ATOM 736 C CA . GLU A 1 92 ? 19.232 11.996 6.012 1.00 58.94 92 GLU A CA 1
ATOM 737 C C . GLU A 1 92 ? 19.388 10.472 5.852 1.00 58.94 92 GLU A C 1
ATOM 739 O O . GLU A 1 92 ? 19.925 9.989 4.857 1.00 58.94 92 GLU A O 1
ATOM 744 N N . VAL A 1 93 ? 18.874 9.690 6.807 1.00 59.34 93 VAL A N 1
ATOM 745 C CA . VAL A 1 93 ? 18.862 8.219 6.727 1.00 59.34 93 VAL A CA 1
ATOM 746 C C . VAL A 1 93 ? 17.744 7.729 5.800 1.00 59.34 93 VAL A C 1
ATOM 748 O O . VAL A 1 93 ? 17.882 6.681 5.172 1.00 59.34 93 VAL A O 1
ATOM 751 N N . ALA A 1 94 ? 16.651 8.488 5.686 1.00 58.75 94 ALA A N 1
ATOM 752 C CA . ALA A 1 94 ? 15.506 8.124 4.859 1.00 58.75 94 ALA A CA 1
ATOM 753 C C . ALA A 1 94 ? 15.823 8.233 3.360 1.00 58.75 94 ALA A C 1
ATOM 755 O O . ALA A 1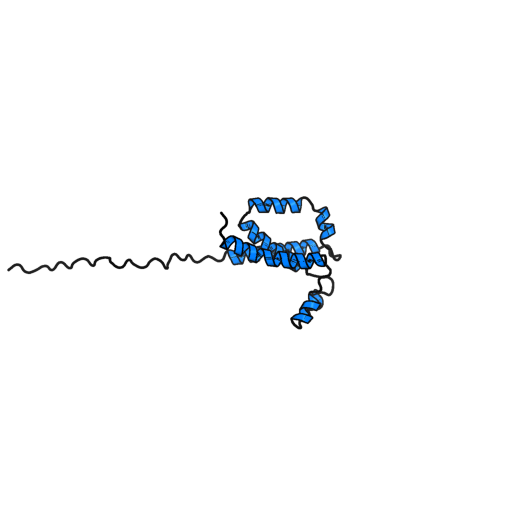 94 ? 15.481 7.328 2.604 1.00 58.75 94 ALA A O 1
ATOM 756 N N . GLU A 1 95 ? 16.538 9.275 2.927 1.00 58.38 95 GLU A N 1
ATOM 757 C CA . GLU A 1 95 ? 16.910 9.438 1.512 1.00 58.38 95 GLU A CA 1
ATOM 758 C C . GLU A 1 95 ? 17.847 8.328 1.016 1.00 58.38 95 GLU A C 1
ATOM 760 O O . GLU A 1 95 ? 17.620 7.763 -0.053 1.00 58.38 95 GLU A O 1
ATOM 765 N N . ALA A 1 96 ? 18.850 7.949 1.817 1.00 58.56 96 ALA A N 1
ATOM 766 C CA . ALA A 1 96 ? 19.778 6.868 1.477 1.00 58.56 96 ALA A CA 1
ATOM 767 C C . ALA A 1 96 ? 19.111 5.475 1.457 1.00 58.56 96 ALA A C 1
ATOM 769 O O . ALA A 1 96 ? 19.608 4.567 0.790 1.00 58.56 96 ALA A O 1
ATOM 770 N N . TYR A 1 97 ? 17.996 5.300 2.177 1.00 57.66 97 TYR A N 1
ATOM 771 C CA . TYR A 1 97 ? 17.253 4.037 2.274 1.00 57.66 97 TYR A CA 1
ATOM 772 C C . TYR A 1 97 ? 16.053 3.951 1.311 1.00 57.66 97 TYR A C 1
ATOM 774 O O . TYR A 1 97 ? 15.574 2.853 1.039 1.00 57.66 97 TYR A O 1
ATOM 782 N N . ASN A 1 98 ? 15.584 5.082 0.770 1.00 63.03 98 ASN A N 1
ATOM 783 C CA . ASN A 1 98 ? 14.370 5.178 -0.053 1.00 63.03 98 ASN A CA 1
ATOM 784 C C . ASN A 1 98 ? 14.470 4.518 -1.435 1.00 63.03 98 ASN A C 1
ATOM 786 O O . ASN A 1 98 ? 13.456 4.398 -2.108 1.00 63.03 98 ASN A O 1
ATOM 790 N N . GLY A 1 99 ? 15.658 4.092 -1.877 1.00 62.91 99 GLY A N 1
ATOM 791 C CA . GLY A 1 99 ? 15.795 3.410 -3.165 1.00 62.91 99 GLY A CA 1
ATOM 792 C C . GLY A 1 99 ? 15.386 4.290 -4.351 1.00 62.91 99 GLY A C 1
ATOM 793 O O . GLY A 1 99 ? 14.701 3.828 -5.252 1.00 62.91 99 GLY A O 1
ATOM 794 N N . GLN A 1 100 ? 15.791 5.561 -4.386 1.00 66.31 100 GLN A N 1
ATOM 795 C CA . GLN A 1 100 ? 15.460 6.417 -5.528 1.00 66.31 100 GLN A CA 1
ATOM 796 C C . GLN A 1 100 ? 16.019 5.832 -6.836 1.00 66.31 100 GLN A C 1
ATOM 798 O O . GLN A 1 100 ? 17.231 5.690 -7.007 1.00 66.31 100 GLN A O 1
ATOM 803 N N . GLN A 1 101 ? 15.137 5.531 -7.792 1.00 72.38 101 GLN A N 1
ATOM 804 C CA . GLN A 1 101 ? 15.491 4.974 -9.110 1.00 72.38 101 GLN A CA 1
ATOM 805 C C . GLN A 1 101 ? 15.883 6.062 -10.124 1.00 72.38 101 GLN A C 1
ATOM 807 O O . GLN A 1 101 ? 15.632 5.931 -11.318 1.00 72.38 101 GLN A O 1
ATOM 812 N N . GLY A 1 102 ? 16.476 7.159 -9.643 1.00 74.00 102 GLY A N 1
ATOM 813 C CA . GLY A 1 102 ? 16.788 8.342 -10.453 1.00 74.00 102 GLY A CA 1
ATOM 814 C C . GLY A 1 102 ? 15.600 9.282 -10.700 1.00 74.00 102 GLY A C 1
ATOM 815 O O . GLY A 1 102 ? 15.726 10.216 -11.487 1.00 74.00 102 GLY A O 1
ATOM 816 N N . ASP A 1 103 ? 14.467 9.065 -10.026 1.00 77.31 103 ASP A N 1
ATOM 817 C CA . ASP A 1 103 ? 13.270 9.908 -10.102 1.00 77.31 103 ASP A CA 1
ATOM 818 C C . ASP A 1 103 ? 13.217 10.889 -8.920 1.00 77.31 103 ASP A C 1
ATOM 820 O O . ASP A 1 103 ? 13.084 10.493 -7.764 1.00 77.31 103 ASP A O 1
ATOM 824 N N . MET A 1 104 ? 13.299 12.190 -9.204 1.00 78.19 104 MET A N 1
ATOM 825 C CA . MET A 1 104 ? 13.262 13.228 -8.167 1.00 78.19 104 MET A CA 1
ATOM 826 C C . MET A 1 104 ? 11.871 13.431 -7.546 1.00 78.19 104 MET A C 1
ATOM 828 O O . MET A 1 104 ? 11.747 13.991 -6.456 1.00 78.19 104 MET A O 1
ATOM 832 N N . TRP A 1 105 ? 10.810 13.007 -8.237 1.00 82.00 105 TRP A N 1
ATOM 833 C CA . TRP A 1 105 ? 9.426 13.139 -7.778 1.00 82.00 105 TRP A CA 1
ATOM 834 C C . TRP A 1 105 ? 8.963 11.947 -6.951 1.00 82.00 105 TRP A C 1
ATOM 836 O O . TRP A 1 105 ? 7.826 11.932 -6.479 1.00 82.00 105 TRP A O 1
ATOM 846 N N . ASP A 1 106 ? 9.848 10.983 -6.730 1.00 81.31 106 ASP A N 1
ATOM 847 C CA . ASP A 1 106 ? 9.522 9.710 -6.117 1.00 81.31 106 ASP A CA 1
ATOM 848 C C . ASP A 1 106 ? 8.876 9.854 -4.738 1.00 81.31 106 ASP A C 1
ATOM 850 O O . ASP A 1 106 ? 7.734 9.452 -4.518 1.00 81.31 106 ASP A O 1
ATOM 854 N N . ALA A 1 107 ? 9.547 10.593 -3.854 1.00 80.62 107 ALA A N 1
ATOM 855 C CA . ALA A 1 107 ? 9.047 10.874 -2.515 1.00 80.62 107 ALA A CA 1
ATOM 856 C C . ALA A 1 107 ? 7.677 11.578 -2.533 1.00 80.62 107 ALA A C 1
ATOM 858 O O . ALA A 1 107 ? 6.831 11.320 -1.678 1.00 80.62 107 ALA A O 1
ATOM 859 N N . HIS A 1 108 ? 7.423 12.449 -3.516 1.00 84.00 108 HIS A N 1
ATOM 860 C CA . HIS A 1 108 ? 6.130 13.122 -3.643 1.00 84.00 108 HIS A CA 1
ATOM 861 C C . HIS A 1 108 ? 5.025 12.142 -4.058 1.00 84.00 108 HIS A C 1
ATOM 863 O O . HIS A 1 108 ? 3.927 12.188 -3.500 1.00 84.00 108 HIS A O 1
ATOM 869 N N . ALA A 1 109 ? 5.307 11.250 -5.012 1.00 86.50 109 ALA A N 1
ATOM 870 C CA . ALA A 1 109 ? 4.364 10.233 -5.467 1.00 86.50 109 ALA A CA 1
ATOM 871 C C . ALA A 1 109 ? 4.034 9.225 -4.354 1.00 86.50 109 ALA A C 1
ATOM 873 O O . ALA A 1 109 ? 2.862 8.906 -4.135 1.00 86.50 109 ALA A O 1
ATOM 874 N N . ASP A 1 110 ? 5.042 8.790 -3.602 1.00 87.50 110 ASP A N 1
ATOM 875 C CA . ASP A 1 110 ? 4.889 7.872 -2.474 1.00 87.50 110 ASP A CA 1
ATOM 876 C C . ASP A 1 110 ? 4.063 8.474 -1.340 1.00 87.50 110 ASP A C 1
ATOM 878 O O . ASP A 1 110 ? 3.114 7.854 -0.847 1.00 87.50 110 ASP A O 1
ATOM 882 N N . MET A 1 111 ? 4.349 9.720 -0.956 1.00 90.44 111 MET A N 1
ATOM 883 C CA . MET A 1 111 ? 3.562 10.411 0.066 1.00 90.44 111 MET A CA 1
ATOM 884 C C . MET A 1 111 ? 2.124 10.673 -0.394 1.00 90.44 111 MET A C 1
ATOM 886 O O . MET A 1 111 ? 1.195 10.546 0.407 1.00 90.44 111 MET A O 1
ATOM 890 N N . ALA A 1 112 ? 1.903 10.976 -1.678 1.00 90.12 112 ALA A N 1
ATOM 891 C CA . ALA A 1 112 ? 0.557 11.126 -2.231 1.00 90.12 112 ALA A CA 1
ATOM 892 C C . ALA A 1 112 ? -0.238 9.811 -2.167 1.00 90.12 112 ALA A C 1
ATOM 894 O O . ALA A 1 112 ? -1.415 9.813 -1.797 1.00 90.12 112 ALA A O 1
ATOM 895 N N . LEU A 1 113 ? 0.401 8.679 -2.463 1.00 92.06 113 LEU A N 1
ATOM 896 C CA . LEU A 1 113 ? -0.220 7.359 -2.350 1.00 92.06 113 LEU A CA 1
ATOM 897 C C . LEU A 1 113 ? -0.494 6.965 -0.900 1.00 92.06 113 LEU A C 1
ATOM 899 O O . LEU A 1 113 ? -1.571 6.439 -0.611 1.00 92.06 113 LEU A O 1
ATOM 903 N N . ALA A 1 114 ? 0.413 7.279 0.023 1.00 89.62 114 ALA A N 1
ATOM 904 C CA . ALA A 1 114 ? 0.163 7.113 1.451 1.00 89.62 114 ALA A CA 1
ATOM 905 C C . ALA A 1 114 ? -1.040 7.955 1.912 1.00 89.62 114 ALA A C 1
ATOM 907 O O . ALA A 1 114 ? -1.932 7.453 2.602 1.00 89.62 114 ALA A O 1
ATOM 908 N N . ALA A 1 115 ? -1.141 9.213 1.476 1.00 89.25 115 ALA A N 1
ATOM 909 C CA . ALA A 1 115 ? -2.296 10.058 1.771 1.00 89.25 115 ALA A CA 1
ATOM 910 C C . ALA A 1 115 ? -3.601 9.484 1.186 1.00 89.25 115 ALA A C 1
ATOM 912 O O . ALA A 1 115 ? -4.634 9.483 1.860 1.00 89.25 115 ALA A O 1
ATOM 913 N N . LEU A 1 116 ? -3.558 8.938 -0.032 1.00 94.44 116 LEU A N 1
ATOM 914 C CA . LEU A 1 116 ? -4.706 8.288 -0.662 1.00 94.44 116 LEU A CA 1
ATOM 915 C C . LEU A 1 116 ? -5.163 7.048 0.121 1.00 94.44 116 LEU A C 1
ATOM 917 O O . LEU A 1 116 ? -6.356 6.897 0.382 1.00 94.44 116 LEU A O 1
ATOM 921 N N . GLY A 1 117 ? -4.234 6.189 0.550 1.00 90.31 117 GLY A N 1
ATOM 922 C CA . GLY A 1 117 ? -4.545 5.026 1.386 1.00 90.31 117 GLY A CA 1
ATOM 923 C C . GLY A 1 117 ? -5.195 5.424 2.714 1.00 90.31 117 GLY A C 1
ATOM 924 O O . GLY A 1 117 ? -6.217 4.862 3.117 1.00 90.31 117 GLY A O 1
ATOM 925 N N . ALA A 1 118 ? -4.671 6.469 3.357 1.00 88.44 118 ALA A N 1
ATOM 926 C CA . ALA A 1 118 ? -5.257 7.035 4.568 1.00 88.44 118 ALA A CA 1
ATOM 927 C C . ALA A 1 118 ? -6.681 7.580 4.337 1.00 88.44 118 ALA A C 1
ATOM 929 O O . ALA A 1 118 ? -7.575 7.380 5.169 1.00 88.44 118 ALA A O 1
ATOM 930 N N . LEU A 1 119 ? -6.920 8.240 3.201 1.00 90.12 119 LEU A N 1
ATOM 931 C CA . LEU A 1 119 ? -8.237 8.753 2.826 1.00 90.12 119 LEU A CA 1
ATOM 932 C C . LEU A 1 119 ? -9.251 7.618 2.630 1.00 90.12 119 LEU A C 1
ATOM 934 O O . LEU A 1 119 ? -10.355 7.697 3.171 1.00 90.12 119 LEU A O 1
ATOM 938 N N . VAL A 1 120 ? -8.874 6.543 1.931 1.00 90.38 120 VAL A N 1
ATOM 939 C CA . VAL A 1 120 ? -9.731 5.361 1.732 1.00 90.38 120 VAL A CA 1
ATOM 940 C C . VAL A 1 120 ? -10.171 4.781 3.078 1.00 90.38 120 VAL A C 1
ATOM 942 O O . VAL A 1 120 ? -11.368 4.603 3.313 1.00 90.38 120 VAL A O 1
ATOM 945 N N . THR A 1 121 ? -9.235 4.569 4.006 1.00 86.81 121 THR A N 1
ATOM 946 C CA . THR A 1 121 ? -9.546 4.071 5.358 1.00 86.81 121 THR A CA 1
ATOM 947 C C . THR A 1 121 ? -10.496 4.997 6.113 1.00 86.81 121 THR A C 1
ATOM 949 O O . THR A 1 121 ? -11.408 4.532 6.812 1.00 86.81 121 THR A O 1
ATOM 952 N N . SER A 1 122 ? -10.305 6.311 5.993 1.00 84.56 122 SER A N 1
ATOM 953 C CA . SER A 1 122 ? -11.192 7.300 6.605 1.00 84.56 122 SER A CA 1
ATOM 954 C C . SER A 1 122 ? -12.609 7.209 6.048 1.00 84.56 122 SER A C 1
ATOM 956 O O . SER A 1 122 ? -13.550 7.087 6.831 1.00 84.56 122 SER A O 1
ATOM 958 N N . LEU A 1 123 ? -12.779 7.176 4.727 1.00 86.81 123 LEU A N 1
ATOM 959 C CA . LEU A 1 123 ? -14.095 7.128 4.083 1.00 86.81 123 LEU A CA 1
ATOM 960 C C . LEU A 1 123 ? -14.853 5.832 4.401 1.00 86.81 123 LEU A C 1
ATOM 962 O O . LEU A 1 123 ? -16.008 5.889 4.818 1.00 86.81 123 LEU A O 1
ATOM 966 N N . VAL A 1 124 ? -14.194 4.674 4.296 1.00 83.38 124 VAL A N 1
ATOM 967 C CA . VAL A 1 124 ? -14.821 3.359 4.541 1.00 83.38 124 VAL A CA 1
ATOM 968 C C . VAL A 1 124 ? -15.321 3.228 5.980 1.00 83.38 124 VAL A C 1
ATOM 970 O O . VAL A 1 124 ? -16.384 2.667 6.231 1.00 83.38 124 VAL A O 1
ATOM 973 N N . SER A 1 125 ? -14.584 3.778 6.944 1.00 72.94 125 SER A N 1
ATOM 974 C CA . SER A 1 125 ? -14.942 3.643 8.362 1.00 72.94 125 SER A CA 1
ATOM 975 C C . SER A 1 125 ? -15.898 4.726 8.866 1.00 72.94 125 SER A C 1
ATOM 977 O O . SER A 1 125 ? -16.415 4.604 9.974 1.00 72.94 125 SER A O 1
ATOM 979 N N . SER A 1 126 ? -16.118 5.782 8.078 1.00 64.25 126 SER A N 1
ATOM 980 C CA . SER A 1 126 ? -17.057 6.867 8.394 1.00 64.25 126 SER A CA 1
ATOM 981 C C . SER A 1 126 ? -18.491 6.546 7.969 1.00 64.25 126 SER A C 1
ATOM 983 O O . SER A 1 126 ? -19.391 7.352 8.203 1.00 64.25 126 SER A O 1
ATOM 985 N N . ALA A 1 127 ? -18.722 5.379 7.353 1.00 57.28 127 ALA A N 1
ATOM 986 C CA . ALA A 1 127 ? -20.058 4.914 7.015 1.00 57.28 127 ALA A CA 1
ATOM 987 C C . ALA A 1 127 ? -20.930 4.899 8.289 1.00 57.28 127 ALA A C 1
ATOM 989 O O . ALA A 1 127 ? -20.542 4.269 9.281 1.00 57.28 127 ALA A O 1
ATOM 990 N N . PRO A 1 128 ? -22.088 5.589 8.305 1.00 52.25 128 PRO A N 1
ATOM 991 C CA . PRO A 1 128 ? -22.919 5.673 9.493 1.00 52.25 128 PRO A CA 1
ATOM 992 C C . PRO A 1 128 ? -23.283 4.265 9.956 1.00 52.25 128 PRO A C 1
ATOM 994 O O . PRO A 1 128 ? -23.986 3.531 9.256 1.00 52.25 128 PRO A O 1
ATOM 997 N N . ARG A 1 129 ? -22.823 3.877 11.150 1.00 59.69 129 ARG A N 1
ATOM 998 C CA . ARG A 1 129 ? -23.342 2.693 11.835 1.00 59.69 129 ARG A CA 1
ATOM 999 C C . ARG A 1 129 ? -24.809 2.984 12.113 1.00 59.69 129 ARG A C 1
ATOM 1001 O O . ARG A 1 129 ? -25.106 3.658 13.096 1.00 59.69 129 ARG A O 1
ATOM 1008 N N . ARG A 1 130 ? -25.712 2.544 11.224 1.00 55.41 130 ARG A N 1
ATOM 1009 C CA . ARG A 1 130 ? -27.160 2.618 11.450 1.00 55.41 130 ARG A CA 1
ATOM 1010 C C . ARG A 1 130 ? -27.404 2.049 12.836 1.00 55.41 130 ARG A C 1
ATOM 1012 O O . ARG A 1 130 ? -27.165 0.869 13.093 1.00 55.41 130 ARG A O 1
ATOM 1019 N N . SER A 1 131 ? -27.776 2.940 13.739 1.00 50.69 131 SER A N 1
ATOM 1020 C CA . SER A 1 131 ? -28.039 2.652 15.129 1.00 50.69 131 SER A CA 1
ATOM 1021 C C . SER A 1 131 ? -29.049 1.515 15.168 1.00 50.69 131 SER A C 1
ATOM 1023 O O . SER A 1 131 ? -30.191 1.654 14.736 1.00 50.69 131 SER A O 1
ATOM 1025 N N . ARG A 1 132 ? -28.625 0.369 15.706 1.00 53.50 132 ARG A N 1
ATOM 1026 C CA . ARG A 1 132 ? -29.490 -0.735 16.137 1.00 53.50 132 ARG A CA 1
ATOM 1027 C C . ARG A 1 132 ? -30.321 -0.275 17.348 1.00 53.50 132 ARG A C 1
ATOM 1029 O O . ARG A 1 132 ? -30.285 -0.890 18.401 1.00 53.50 132 ARG A O 1
ATOM 1036 N N . ALA A 1 133 ? -30.990 0.866 17.232 1.00 50.66 133 ALA A N 1
ATOM 1037 C CA . ALA A 1 133 ? -31.816 1.475 18.265 1.00 50.66 133 ALA A CA 1
ATOM 1038 C C . ALA A 1 133 ? -33.313 1.274 17.985 1.00 50.66 133 ALA A C 1
ATOM 1040 O O . ALA A 1 133 ? -34.136 1.560 18.846 1.00 50.66 133 ALA A O 1
ATOM 1041 N N . GLU A 1 134 ? -33.676 0.740 16.816 1.00 49.69 134 GLU A N 1
ATOM 1042 C CA . GLU A 1 134 ? -35.082 0.608 16.415 1.00 49.69 134 GLU A CA 1
ATOM 1043 C C . GLU A 1 134 ? -35.634 -0.821 16.562 1.00 49.69 134 GLU A C 1
ATOM 1045 O O . GLU A 1 134 ? -36.842 -1.021 16.577 1.00 49.69 134 GLU A O 1
ATOM 1050 N N . ALA A 1 135 ? -34.769 -1.821 16.779 1.00 51.09 135 ALA A N 1
ATOM 1051 C CA . ALA A 1 135 ? -35.175 -3.226 16.917 1.00 51.09 135 ALA A CA 1
ATOM 1052 C C . ALA A 1 135 ? -35.526 -3.661 18.358 1.00 51.09 135 ALA A C 1
ATOM 1054 O O . ALA A 1 135 ? -35.945 -4.796 18.564 1.00 51.09 135 ALA A O 1
ATOM 1055 N N . THR A 1 136 ? -35.357 -2.794 19.365 1.00 52.81 136 THR A N 1
ATOM 1056 C CA . THR A 1 136 ? -35.682 -3.098 20.777 1.00 52.81 136 THR A CA 1
ATOM 1057 C C . THR A 1 136 ? -36.941 -2.404 21.297 1.00 52.81 136 THR A C 1
ATOM 1059 O O . THR A 1 136 ? -37.353 -2.676 22.422 1.00 52.81 136 THR A O 1
ATOM 1062 N N . ARG A 1 137 ? -37.636 -1.589 20.488 1.00 53.38 137 ARG A N 1
ATOM 1063 C CA . ARG A 1 137 ? -39.011 -1.155 20.794 1.00 53.38 137 ARG A CA 1
ATOM 1064 C C . ARG A 1 137 ? -40.015 -2.234 20.372 1.00 53.38 137 ARG A C 1
ATOM 1066 O O . ARG A 1 137 ? -40.844 -2.028 19.496 1.00 53.38 137 ARG A O 1
ATOM 1073 N N . SER A 1 138 ? -39.946 -3.397 21.015 1.00 51.97 138 SER A N 1
ATOM 1074 C CA . SER A 1 138 ? -41.119 -4.272 21.082 1.00 51.97 138 SER A CA 1
ATOM 1075 C C . SER A 1 138 ? -42.105 -3.629 22.067 1.00 51.97 138 SER A C 1
ATOM 1077 O O . SER A 1 138 ? -41.679 -3.278 23.173 1.00 51.97 138 SER A O 1
ATOM 1079 N N . PRO A 1 139 ? -43.383 -3.403 21.714 1.00 53.53 139 PRO A N 1
ATOM 1080 C CA . PRO A 1 139 ? -44.352 -2.935 22.690 1.00 53.53 139 PRO A CA 1
ATOM 1081 C C . PRO A 1 139 ? -44.480 -4.012 23.769 1.00 53.53 139 PRO A C 1
ATOM 1083 O O . PRO A 1 139 ? -44.694 -5.183 23.457 1.00 53.53 139 PRO A O 1
ATOM 1086 N N . ALA A 1 140 ? -44.303 -3.625 25.034 1.00 56.62 140 ALA A N 1
ATOM 1087 C CA . ALA A 1 140 ? -44.416 -4.542 26.161 1.00 56.62 140 ALA A CA 1
ATOM 1088 C C . ALA A 1 140 ? -45.754 -5.312 26.083 1.00 56.62 140 ALA A C 1
ATOM 1090 O O . ALA A 1 140 ? -46.812 -4.677 25.989 1.00 56.62 140 ALA A O 1
ATOM 1091 N N . PRO A 1 141 ? -45.749 -6.656 26.116 1.00 51.31 141 PRO A N 1
ATOM 1092 C CA . PRO A 1 141 ? -46.983 -7.416 26.176 1.00 51.31 141 PRO A CA 1
ATOM 1093 C C . PRO A 1 141 ? -47.559 -7.240 27.583 1.00 51.31 141 PRO A C 1
ATOM 1095 O O . PRO A 1 141 ? -46.981 -7.719 28.554 1.00 51.31 141 PRO A O 1
ATOM 1098 N N . GLY A 1 142 ? -48.676 -6.519 27.704 1.00 55.03 142 GLY A N 1
ATOM 1099 C CA . GLY A 1 142 ? -49.411 -6.448 28.971 1.00 55.03 142 GLY A CA 1
ATOM 1100 C C . GLY A 1 142 ? -49.934 -5.084 29.411 1.00 55.03 142 GLY A C 1
ATOM 1101 O O . GLY A 1 142 ? -50.272 -4.944 30.583 1.00 55.03 142 GLY A O 1
ATOM 1102 N N . ALA A 1 143 ? -50.059 -4.086 28.529 1.00 57.03 143 ALA A N 1
ATOM 1103 C CA . ALA A 1 143 ? -50.905 -2.932 28.838 1.00 57.03 143 ALA A CA 1
ATOM 1104 C C . ALA A 1 143 ? -52.364 -3.414 28.949 1.00 57.03 143 ALA A C 1
ATOM 1106 O O . ALA A 1 143 ? -53.049 -3.627 27.947 1.00 57.03 143 ALA A O 1
ATOM 1107 N N . ALA A 1 144 ? -52.793 -3.679 30.184 1.00 56.38 144 ALA A N 1
ATOM 1108 C CA . ALA A 1 144 ? -54.124 -4.149 30.519 1.00 56.38 144 ALA A CA 1
ATOM 1109 C C . ALA A 1 144 ? -55.182 -3.242 29.878 1.00 56.38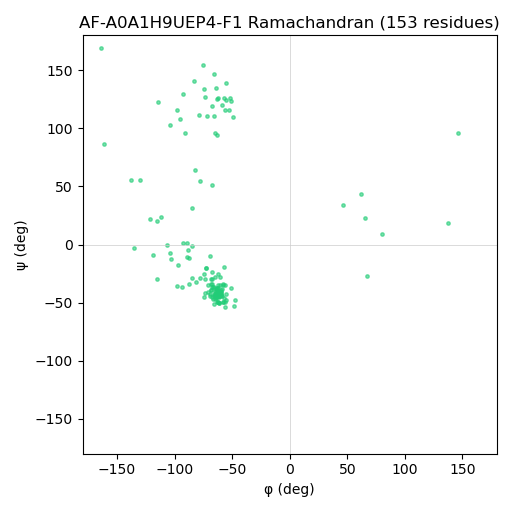 144 ALA A C 1
ATOM 1111 O O . ALA A 1 144 ? -55.206 -2.027 30.079 1.00 56.38 144 ALA A O 1
ATOM 1112 N N . ARG A 1 145 ? -56.057 -3.853 29.080 1.00 61.12 145 ARG A N 1
ATOM 1113 C CA . ARG A 1 145 ? -57.203 -3.189 28.461 1.00 61.12 145 ARG A CA 1
ATOM 1114 C C . ARG A 1 145 ? -58.135 -2.706 29.586 1.00 61.12 145 ARG A C 1
ATOM 1116 O O . ARG A 1 145 ? -58.521 -3.537 30.409 1.00 61.12 145 ARG A O 1
ATOM 1123 N N . PRO A 1 146 ? -58.500 -1.413 29.664 1.00 52.66 146 PRO A N 1
ATOM 1124 C CA . PRO A 1 146 ? -59.332 -0.928 30.757 1.00 52.66 146 PRO A CA 1
ATOM 1125 C C . PRO A 1 146 ? -60.710 -1.595 30.699 1.00 52.66 146 PRO A C 1
ATOM 1127 O O . PRO A 1 146 ? -61.306 -1.736 29.627 1.00 52.66 146 PRO A O 1
ATO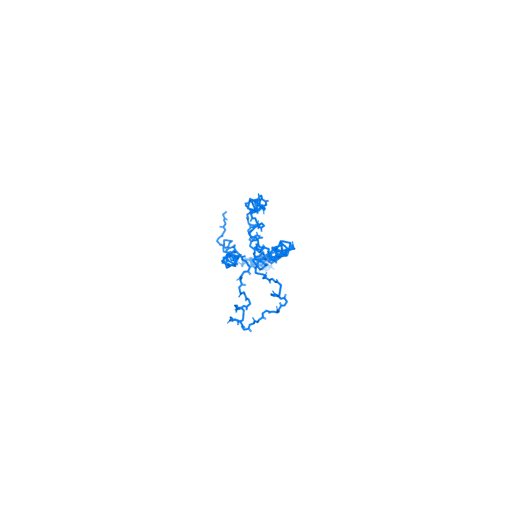M 1130 N N . ALA A 1 147 ? -61.177 -2.043 31.865 1.00 58.69 147 ALA A N 1
ATOM 1131 C CA . ALA A 1 147 ? -62.453 -2.717 32.033 1.00 58.69 147 ALA A CA 1
ATOM 1132 C C . ALA A 1 147 ? -63.595 -1.827 31.526 1.00 58.69 147 ALA A C 1
ATOM 1134 O O . ALA A 1 147 ? -63.735 -0.668 31.920 1.00 58.69 147 ALA A O 1
ATOM 1135 N N . ARG A 1 148 ? -64.408 -2.387 30.630 1.00 57.62 148 ARG A N 1
ATOM 1136 C CA . ARG A 1 148 ? -65.622 -1.759 30.114 1.00 57.62 148 ARG A CA 1
ATOM 1137 C C . ARG A 1 148 ? -66.603 -1.648 31.285 1.00 57.62 148 ARG A C 1
ATOM 1139 O O . ARG A 1 148 ? -67.067 -2.671 31.778 1.00 57.62 148 ARG A O 1
ATOM 1146 N N . GLN A 1 149 ? -66.869 -0.433 31.759 1.00 57.31 149 GLN A N 1
ATOM 1147 C CA . GLN A 1 149 ? -67.958 -0.197 32.705 1.00 57.31 149 GLN A CA 1
ATOM 1148 C C . GLN A 1 149 ? -69.271 -0.452 31.965 1.00 57.31 149 GLN A C 1
ATOM 1150 O O . GLN A 1 149 ? -69.529 0.183 30.943 1.00 57.31 149 GLN A O 1
ATOM 1155 N N . ASP A 1 150 ? -70.049 -1.418 32.445 1.00 60.12 150 ASP A N 1
ATOM 1156 C CA . ASP A 1 150 ? -71.380 -1.721 31.930 1.00 60.12 150 ASP A CA 1
ATOM 1157 C C . ASP A 1 150 ? -72.415 -0.992 32.801 1.00 60.12 150 ASP A C 1
ATOM 1159 O O . ASP A 1 150 ? -72.575 -1.340 33.977 1.00 60.12 150 ASP A O 1
ATOM 1163 N N . PRO A 1 151 ? -73.075 0.070 32.304 1.00 55.00 151 PRO A N 1
ATOM 1164 C CA . PRO A 1 151 ? -74.058 0.790 33.080 1.00 55.00 151 PRO A CA 1
ATOM 1165 C C . PRO A 1 151 ? -75.430 0.168 32.818 1.00 55.00 151 PRO A C 1
ATOM 1167 O O . PRO A 1 151 ? -76.116 0.535 31.868 1.00 55.00 151 PRO A O 1
ATOM 1170 N N . GLY A 1 152 ? -75.868 -0.737 33.693 1.00 53.94 152 GLY A N 1
ATOM 1171 C CA . GLY A 1 152 ? -77.300 -0.995 33.825 1.00 53.94 152 GLY A CA 1
ATOM 1172 C C . GLY A 1 152 ? -77.702 -2.424 34.142 1.00 53.94 152 GLY A C 1
ATOM 1173 O O . GLY A 1 152 ? -77.985 -3.209 33.246 1.00 53.94 152 GLY A O 1
ATOM 1174 N N . ARG A 1 153 ? -77.913 -2.693 35.433 1.00 49.31 153 ARG A N 1
ATOM 1175 C CA . ARG A 1 153 ? -79.115 -3.403 35.897 1.00 49.31 153 ARG A CA 1
ATOM 1176 C C . ARG A 1 153 ? -79.321 -3.157 37.388 1.00 49.31 153 ARG A C 1
ATOM 1178 O O . ARG A 1 153 ? -78.871 -3.912 38.239 1.00 49.31 153 ARG A O 1
ATOM 1185 N N . ALA A 1 154 ? -80.008 -2.058 37.679 1.00 53.38 154 ALA A N 1
ATOM 1186 C CA . ALA A 1 154 ? -80.773 -1.905 38.904 1.00 53.38 154 ALA A CA 1
ATOM 1187 C C . ALA A 1 154 ? -82.251 -2.072 38.534 1.00 53.38 154 ALA A C 1
ATOM 1189 O O . ALA A 1 154 ? -82.823 -1.169 37.921 1.00 53.38 154 ALA A O 1
ATOM 1190 N N . ARG A 1 155 ? -82.803 -3.249 38.850 1.00 53.06 155 ARG A N 1
ATOM 1191 C CA . ARG A 1 155 ? -84.187 -3.564 39.256 1.00 53.06 155 ARG A CA 1
ATOM 1192 C C . ARG A 1 155 ? -84.465 -5.045 39.044 1.00 53.06 155 ARG A C 1
ATOM 1194 O O . ARG A 1 155 ? -84.160 -5.548 37.941 1.00 53.06 155 ARG A O 1
#

Mean predicted aligned error: 12.9 Å

Secondary structure (DSSP, 8-state):
---HHHHHHHHHHHHHHHHHHHHHHHTTTT---HHHHHHHHHS-PPPGGGTSS---HHHHHHHHHHHHHHHHHTT-HHHHHHHHHHHHT-HHHHHHHS---S-TTHHHHHHHHHHHHHHHHHHHHTS----TTSSS-PPPTT-PPPP--------

InterPro domains:
  IPR014509 Inner membrane protein YjdF-like [PF09997] (17-79)
  IPR014509 Inner membrane protein YjdF-like [PF09997] (82-126)

Radius of gyration: 28.26 Å; Cα contacts (8 Å, |Δi|>4): 97; chains: 1; bounding box: 104×32×60 Å

Sequence (155 aa):
MVTAQEALDTAEQALPFLALHTVAARWIYLFVSYDDWADALLGVRLPEAFSRERNHFDRLVHFNCGVCLMAVLRRKWLRSLEVVLAMTLAPEVAEAYNGQQGDMWDAHADMALAALGALVTSLVSSAPRRSRAEATRSPAPGAARPARQDPGRAR

pLDDT: mean 75.53, std 13.75, range [49.31, 94.44]

Organism: NCBI:txid65499

Foldseek 3Di:
DQDPVLVVVLCVLVVVLVVLVVQCVVVLVFPRPVQVVCCVPPVDGDPCVQPVQGGCSLLVSLLSLLLNLLSVCVPCVPVSVVVVVVVVVDVVVCVVSVPPSVDPCSVVSSNVSSPVSNVVNVVVVPPDPPPPPPVPPDPDPDPDDDDDDDPDDDD

Solvent-accessible surface area (backbone atoms only — not comparable to full-atom values): 9315 Å² total; per-residue (Å²): 132,87,50,72,65,59,53,48,60,48,46,68,43,39,50,59,32,53,52,48,46,53,56,31,61,76,35,54,35,61,66,67,62,60,52,62,49,33,33,74,74,70,73,41,74,68,61,61,90,68,57,71,86,50,70,60,54,54,43,56,42,28,20,36,42,16,32,26,50,46,61,48,35,79,75,40,48,76,67,43,50,54,56,52,50,57,57,70,74,46,58,76,63,47,62,79,64,63,52,71,84,83,51,89,59,47,68,59,54,30,52,52,32,15,51,49,23,24,47,52,51,52,58,69,69,64,56,77,76,76,71,88,70,72,83,74,73,64,80,74,92,72,81,75,76,79,81,80,83,78,91,81,86,90,129

Nearest PDB structures (foldseek):
  6ixg-assembly2_B  TM=2.267E-01  e=9.238E+00  Homo sapiens